Protein AF-A0A842LT88-F1 (afdb_monomer_lite)

pLDDT: mean 71.86, std 16.37, range [35.53, 93.88]

Foldseek 3Di:
DDPVVVVVVVVVVVVVVVVVLVVVVVVVVPDPPPPDPVVVVSVVVVVVVVVVVVVVVVVVVVVVVVVVVVVVVVVVVVVVCCQAVPLDWDFDADPVRFTPDIYVNVCVVVDVPCPPVDRDDDDPVPPDDPPPPDD

Structure (mmCIF, N/CA/C/O backbone):
data_AF-A0A842LT88-F1
#
_entry.id   AF-A0A842LT88-F1
#
loop_
_atom_site.group_PDB
_atom_site.id
_atom_site.type_symbol
_atom_site.label_atom_id
_atom_site.label_alt_id
_atom_site.label_comp_id
_atom_site.label_asym_id
_atom_site.label_entity_id
_atom_site.label_seq_id
_atom_site.pdbx_PDB_ins_code
_atom_site.Cartn_x
_atom_site.Cartn_y
_atom_site.Cartn_z
_atom_site.occupancy
_atom_site.B_iso_or_equiv
_atom_site.auth_seq_id
_atom_site.auth_comp_id
_atom_site.auth_asym_id
_atom_site.auth_atom_id
_atom_site.pdbx_PDB_model_num
ATOM 1 N N . MET A 1 1 ? -2.263 -16.150 -0.024 1.00 52.16 1 MET A N 1
ATOM 2 C CA . MET A 1 1 ? -2.835 -15.785 1.288 1.00 52.16 1 MET A CA 1
ATOM 3 C C . MET A 1 1 ? -3.584 -14.494 1.029 1.00 52.16 1 MET A C 1
ATOM 5 O O . MET A 1 1 ? -2.931 -13.508 0.719 1.00 52.16 1 MET A O 1
ATOM 9 N N . ASP A 1 2 ? -4.912 -14.563 0.915 1.00 60.66 2 ASP A N 1
ATOM 10 C CA . ASP A 1 2 ? -5.717 -13.459 0.377 1.00 60.66 2 ASP A CA 1
ATOM 11 C C . ASP A 1 2 ? -5.792 -12.305 1.384 1.00 60.66 2 ASP A C 1
ATOM 13 O O . ASP A 1 2 ? -6.393 -12.486 2.449 1.00 60.66 2 ASP A O 1
ATOM 17 N N . PRO A 1 3 ? -5.233 -11.122 1.060 1.00 68.19 3 PRO A N 1
ATOM 18 C CA . PRO A 1 3 ? -5.198 -9.976 1.971 1.00 68.19 3 PRO A CA 1
ATOM 19 C C . PRO A 1 3 ? -6.593 -9.566 2.460 1.00 68.19 3 PRO A C 1
ATOM 21 O O . PRO A 1 3 ? -6.763 -9.119 3.593 1.00 68.19 3 PRO A O 1
ATOM 24 N N . GLU A 1 4 ? -7.607 -9.769 1.618 1.00 69.81 4 GLU A N 1
ATOM 25 C CA . GLU A 1 4 ? -9.004 -9.449 1.910 1.00 69.81 4 GLU A CA 1
ATOM 26 C C . GLU A 1 4 ? -9.627 -10.407 2.936 1.00 69.81 4 GLU A C 1
ATOM 28 O O . GLU A 1 4 ? -10.369 -9.975 3.820 1.00 69.81 4 GLU A O 1
ATOM 33 N N . ARG A 1 5 ? -9.284 -11.704 2.890 1.00 68.69 5 ARG A N 1
ATOM 34 C CA . ARG A 1 5 ? -9.777 -12.690 3.872 1.00 68.69 5 ARG A CA 1
ATOM 35 C C . ARG A 1 5 ? -9.155 -12.470 5.247 1.00 68.69 5 ARG A C 1
ATOM 37 O O . ARG A 1 5 ? -9.827 -12.689 6.257 1.00 68.69 5 ARG A O 1
ATOM 44 N N . ASP A 1 6 ? -7.904 -12.022 5.290 1.00 74.00 6 ASP A N 1
ATOM 45 C CA . ASP A 1 6 ? -7.214 -11.713 6.542 1.00 74.00 6 ASP A CA 1
ATOM 46 C C . ASP A 1 6 ? -7.756 -10.421 7.176 1.00 74.00 6 ASP A C 1
ATOM 48 O O . ASP A 1 6 ? -8.020 -10.396 8.380 1.00 74.00 6 ASP A O 1
ATOM 52 N N . ALA A 1 7 ? -8.050 -9.392 6.373 1.00 72.62 7 ALA A N 1
ATOM 53 C CA . ALA A 1 7 ? -8.717 -8.177 6.848 1.00 72.62 7 ALA A CA 1
ATOM 54 C C . ALA A 1 7 ? -10.123 -8.462 7.412 1.00 72.62 7 ALA A C 1
ATOM 56 O O . ALA A 1 7 ? -10.470 -7.976 8.492 1.00 72.62 7 ALA A O 1
ATOM 57 N N . LEU A 1 8 ? -10.911 -9.307 6.733 1.00 73.06 8 LEU A N 1
ATOM 58 C CA . LEU A 1 8 ? -12.257 -9.684 7.174 1.00 73.06 8 LEU A CA 1
ATOM 59 C C . LEU A 1 8 ? -12.240 -10.447 8.507 1.00 73.06 8 LEU A C 1
ATOM 61 O O . LEU A 1 8 ? -13.076 -10.200 9.373 1.00 73.06 8 LEU A O 1
ATOM 65 N N . ARG A 1 9 ? -11.270 -11.352 8.702 1.00 70.31 9 ARG A N 1
ATOM 66 C CA . ARG A 1 9 ? -11.097 -12.083 9.969 1.00 70.31 9 ARG A CA 1
ATOM 67 C C . ARG A 1 9 ? -10.790 -11.145 11.128 1.00 70.31 9 ARG A C 1
ATOM 69 O O . ARG A 1 9 ? -11.386 -11.284 12.192 1.00 70.31 9 ARG A O 1
ATOM 76 N N . ILE A 1 10 ? -9.896 -10.181 10.919 1.00 77.75 10 ILE A N 1
ATOM 77 C CA . ILE A 1 10 ? -9.538 -9.188 11.940 1.00 77.75 10 ILE A CA 1
ATOM 78 C C . ILE A 1 10 ? -10.754 -8.319 12.293 1.00 77.75 10 ILE A C 1
ATOM 80 O O . ILE A 1 10 ? -11.034 -8.114 13.474 1.00 77.75 10 ILE A O 1
ATOM 84 N N . ALA A 1 11 ? -11.522 -7.874 11.292 1.00 76.62 11 ALA A N 1
ATOM 85 C CA . ALA A 1 11 ? -12.754 -7.114 11.508 1.00 76.62 11 ALA A CA 1
ATOM 86 C C . ALA A 1 11 ? -13.818 -7.921 12.276 1.00 76.62 11 ALA A C 1
ATOM 88 O O . ALA A 1 11 ? -14.463 -7.390 13.179 1.00 76.62 11 ALA A O 1
ATOM 89 N N . LEU A 1 12 ? -13.963 -9.217 11.974 1.00 73.75 12 LEU A N 1
ATOM 90 C CA . LEU A 1 12 ? -14.864 -10.129 12.686 1.00 73.75 12 LEU A CA 1
ATOM 91 C C . LEU A 1 12 ? -14.479 -10.291 14.158 1.00 73.75 12 LEU A C 1
ATOM 93 O O . LEU A 1 12 ? -15.349 -10.202 15.022 1.00 73.75 12 LEU A O 1
ATOM 97 N N . TYR A 1 13 ? -13.189 -10.478 14.457 1.00 80.31 13 TYR A N 1
ATOM 98 C CA . TYR A 1 13 ? -12.712 -10.542 15.840 1.00 80.31 13 TYR A CA 1
ATOM 99 C C . TYR A 1 13 ? -12.960 -9.231 16.589 1.00 80.31 13 TYR A C 1
ATOM 101 O O . TYR A 1 13 ? -13.410 -9.259 17.734 1.00 80.31 13 TYR A O 1
ATOM 109 N N . TYR A 1 14 ? -12.738 -8.090 15.932 1.00 75.62 14 TYR A N 1
ATOM 110 C CA . TYR A 1 14 ? -13.031 -6.777 16.499 1.00 75.62 14 TYR A CA 1
ATOM 111 C C . TYR A 1 14 ? -14.526 -6.596 16.799 1.00 75.62 14 TYR A C 1
ATOM 113 O O . TYR A 1 14 ? -14.878 -6.139 17.886 1.00 75.62 14 TYR A O 1
ATOM 121 N N . ALA A 1 15 ? -15.411 -6.997 15.883 1.00 73.25 15 ALA A N 1
ATOM 122 C CA . ALA A 1 15 ? -16.857 -6.902 16.069 1.00 73.25 15 ALA A CA 1
ATOM 123 C C . ALA A 1 15 ? -17.349 -7.791 17.222 1.00 73.25 15 ALA A C 1
ATOM 125 O O . ALA A 1 15 ? -18.074 -7.318 18.095 1.00 73.25 15 ALA A O 1
ATOM 126 N N . LEU A 1 16 ? -16.902 -9.051 17.279 1.00 78.12 16 LEU A N 1
ATOM 127 C CA . LEU A 1 16 ? -17.248 -9.987 18.356 1.00 78.12 16 LEU A CA 1
ATOM 128 C C . LEU A 1 16 ? -16.789 -9.475 19.723 1.00 78.12 16 LEU A C 1
ATOM 130 O O . LEU A 1 16 ? -17.563 -9.467 20.678 1.00 78.12 16 LEU A O 1
ATOM 134 N N . PHE A 1 17 ? -15.547 -8.996 19.801 1.00 77.50 17 PHE A N 1
ATOM 135 C CA . PHE A 1 17 ? -15.001 -8.428 21.026 1.00 77.50 17 PHE A CA 1
ATOM 136 C C . PHE A 1 17 ? -15.749 -7.156 21.443 1.00 77.50 17 PHE A C 1
ATOM 138 O O . PHE A 1 17 ? -16.052 -6.983 22.620 1.00 77.50 17 PHE A O 1
ATOM 145 N N . SER A 1 18 ? -16.125 -6.306 20.483 1.00 69.94 18 SER A N 1
ATOM 146 C CA . SER A 1 18 ? -16.895 -5.083 20.742 1.00 69.94 18 SER A CA 1
ATOM 147 C C . SER A 1 18 ? -18.309 -5.383 21.249 1.00 69.94 18 SER A C 1
ATOM 149 O O . SER A 1 18 ? -18.781 -4.717 22.164 1.00 69.94 18 SER A O 1
ATOM 151 N N . ILE A 1 19 ? -18.975 -6.415 20.721 1.00 72.75 19 ILE A N 1
ATOM 152 C CA . ILE A 1 19 ? -20.300 -6.853 21.191 1.00 72.75 19 ILE A CA 1
ATOM 153 C C 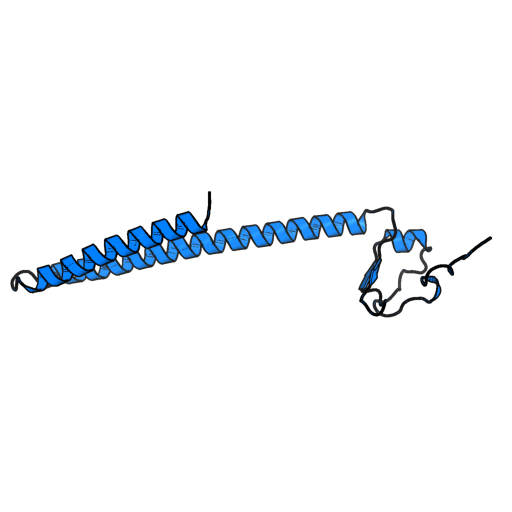. ILE A 1 19 ? -20.214 -7.384 22.627 1.00 72.75 19 ILE A C 1
ATOM 155 O O . ILE A 1 19 ? -21.006 -6.991 23.481 1.00 72.75 19 ILE A O 1
ATOM 159 N N . ILE A 1 20 ? -19.216 -8.225 22.915 1.00 73.25 20 ILE A N 1
ATOM 160 C CA . ILE A 1 20 ? -18.957 -8.747 24.268 1.00 73.25 20 ILE A CA 1
ATOM 161 C C . ILE A 1 20 ? -18.648 -7.600 25.247 1.00 73.25 20 ILE A C 1
ATOM 163 O O . ILE A 1 20 ? -19.083 -7.622 26.403 1.00 73.25 20 ILE A O 1
ATOM 167 N N . TRP A 1 21 ? -17.938 -6.576 24.772 1.00 74.31 21 TRP A N 1
ATOM 168 C CA . TRP A 1 21 ? -17.577 -5.382 25.530 1.00 74.31 21 TRP A CA 1
ATOM 169 C C . TRP A 1 21 ? -18.779 -4.487 25.860 1.00 74.31 21 TRP A C 1
ATOM 171 O O . TRP A 1 21 ? -18.928 -4.065 27.007 1.00 74.31 21 TRP A O 1
ATOM 181 N N . ILE A 1 22 ? -19.656 -4.236 24.883 1.00 71.88 22 ILE A N 1
ATOM 182 C CA . ILE A 1 22 ? -20.884 -3.446 25.056 1.00 71.88 22 ILE A CA 1
ATOM 183 C C . ILE A 1 22 ? -21.823 -4.138 26.052 1.00 71.88 22 ILE A C 1
ATOM 185 O O . ILE A 1 22 ? -22.242 -3.517 27.026 1.00 71.88 22 ILE A O 1
ATOM 189 N N . LEU A 1 23 ? -22.058 -5.445 25.893 1.00 65.56 23 LEU A N 1
ATOM 190 C CA . LEU A 1 23 ? -22.908 -6.219 26.807 1.00 65.56 23 LEU A CA 1
ATOM 191 C C . LEU A 1 23 ? -22.355 -6.244 28.243 1.00 65.56 23 LEU A C 1
ATOM 193 O O . LEU A 1 23 ? -23.107 -6.134 29.211 1.00 65.56 23 LEU A O 1
ATOM 197 N N . SER A 1 24 ? -21.028 -6.327 28.398 1.00 63.25 24 SER A N 1
ATOM 198 C CA . SER A 1 24 ? -20.377 -6.225 29.714 1.00 63.25 24 SER A CA 1
ATOM 199 C C . SER A 1 24 ? -20.434 -4.814 30.317 1.00 63.25 24 SER A C 1
ATOM 201 O O . SER A 1 24 ? -20.269 -4.654 31.530 1.00 63.25 24 SER A O 1
ATOM 203 N N . SER A 1 25 ? -20.631 -3.772 29.501 1.00 64.69 25 SER A N 1
ATOM 204 C CA . SER A 1 25 ? -20.789 -2.394 29.974 1.00 64.69 25 SER A CA 1
ATOM 205 C C . SER A 1 25 ? -22.139 -2.203 30.656 1.00 64.69 25 SER A C 1
ATOM 207 O O . SER A 1 25 ? -22.178 -1.726 31.792 1.00 64.69 25 SER A O 1
ATOM 209 N N . ASP A 1 26 ? -23.210 -2.662 30.010 1.00 63.34 26 ASP A N 1
ATOM 210 C CA . ASP A 1 26 ? -24.582 -2.520 30.507 1.00 63.34 26 ASP A CA 1
ATOM 211 C C . ASP A 1 26 ? -24.805 -3.297 31.812 1.00 63.34 26 ASP A C 1
ATOM 213 O O . ASP A 1 26 ? -25.464 -2.810 32.731 1.00 63.34 26 ASP A O 1
ATOM 217 N N . TYR A 1 27 ? -24.167 -4.465 31.955 1.00 63.88 27 TYR A N 1
ATOM 218 C CA . TYR A 1 27 ? -24.243 -5.280 33.172 1.00 63.88 27 TYR A CA 1
ATOM 219 C C . TYR A 1 27 ? -23.661 -4.581 34.415 1.00 63.88 27 TYR A C 1
ATOM 221 O O . TYR A 1 27 ? -24.104 -4.822 35.538 1.00 63.88 27 TYR A O 1
ATOM 229 N N . LEU A 1 28 ? -22.682 -3.685 34.239 1.00 59.56 28 LEU A N 1
ATOM 230 C CA . LEU A 1 28 ? -21.995 -3.033 35.359 1.00 59.56 28 LEU A CA 1
ATOM 231 C C . LEU A 1 28 ? -22.771 -1.839 35.946 1.00 59.56 28 LEU A C 1
ATOM 233 O O . LEU A 1 28 ? -22.493 -1.433 37.072 1.00 59.56 28 LEU A O 1
ATOM 237 N N . ILE A 1 29 ? -23.742 -1.290 35.209 1.00 58.47 29 ILE A N 1
ATOM 238 C CA . ILE A 1 29 ? -24.565 -0.141 35.632 1.00 58.47 29 ILE A CA 1
ATOM 239 C C . ILE A 1 29 ? -25.470 -0.508 36.826 1.00 58.47 29 ILE A C 1
ATOM 241 O O . ILE A 1 29 ? -25.876 0.361 37.593 1.00 58.47 29 ILE A O 1
ATOM 245 N N . PHE A 1 30 ? -25.723 -1.800 37.052 1.00 58.88 30 PHE A N 1
ATOM 246 C CA . PHE A 1 30 ? -26.610 -2.294 38.107 1.00 58.88 30 PHE A CA 1
ATOM 247 C C . PHE A 1 30 ? -25.980 -2.403 39.516 1.00 58.88 30 PHE A C 1
ATOM 249 O O . PHE A 1 30 ? -26.685 -2.767 40.455 1.00 58.88 30 PHE A O 1
ATOM 256 N N . GLN A 1 31 ? -24.692 -2.080 39.714 1.00 57.50 31 GLN A N 1
ATOM 257 C CA . GLN A 1 31 ? -24.006 -2.169 41.022 1.00 57.50 31 GLN A CA 1
ATOM 258 C C . GLN A 1 31 ? -23.407 -0.802 41.449 1.00 57.50 31 GLN A C 1
ATOM 260 O O . GLN A 1 31 ? -22.336 -0.428 40.966 1.00 57.50 31 GLN A O 1
ATOM 265 N N . PRO A 1 32 ? -24.048 -0.049 42.373 1.00 59.25 32 PRO A N 1
ATOM 266 C CA . PRO A 1 32 ? -23.671 1.333 42.722 1.00 59.25 32 PRO A CA 1
ATOM 267 C C . PRO A 1 32 ? -22.316 1.513 43.432 1.00 59.25 32 PRO A C 1
ATOM 269 O O . PRO A 1 32 ? -21.792 2.622 43.497 1.00 59.25 32 PRO A O 1
ATOM 272 N N . SER A 1 33 ? -21.738 0.450 43.995 1.00 61.28 33 SER A N 1
ATOM 273 C CA . SER A 1 33 ? -20.703 0.572 45.035 1.00 61.28 33 SER A CA 1
ATOM 274 C C . SER A 1 33 ? -19.253 0.607 44.521 1.00 61.28 33 SER A C 1
ATOM 276 O O . SER A 1 33 ? -18.347 0.865 45.306 1.00 61.28 33 SER A O 1
ATOM 278 N N . PHE A 1 34 ? -19.003 0.341 43.230 1.00 58.78 34 PHE A N 1
ATOM 279 C CA . PHE A 1 34 ? -17.649 0.076 42.688 1.00 58.78 34 PHE A CA 1
ATOM 280 C C . PHE A 1 34 ? -17.240 0.957 41.479 1.00 58.78 34 PHE A C 1
ATOM 282 O O . PHE A 1 34 ? -16.319 0.627 40.730 1.00 58.78 34 PHE A O 1
ATOM 289 N N . ILE A 1 35 ? -17.919 2.090 41.264 1.00 56.44 35 ILE A N 1
ATOM 290 C CA . ILE A 1 35 ? -18.038 2.742 39.943 1.00 56.44 35 ILE A CA 1
ATOM 291 C C . ILE A 1 35 ? -16.793 3.529 39.464 1.00 56.44 35 ILE A C 1
ATOM 293 O O . ILE A 1 35 ? -16.561 3.613 38.258 1.00 56.44 35 ILE A O 1
ATOM 297 N N . ALA A 1 36 ? -15.941 4.073 40.341 1.00 57.56 36 ALA A N 1
ATOM 298 C CA . ALA A 1 36 ? -14.904 5.021 39.894 1.00 57.56 36 ALA A CA 1
ATOM 299 C C . ALA A 1 36 ? -13.667 4.368 39.233 1.00 57.56 36 ALA A C 1
ATOM 301 O O . ALA A 1 36 ? -13.212 4.821 38.184 1.00 57.56 36 ALA A O 1
ATOM 302 N N . GLY A 1 37 ? -13.122 3.290 39.810 1.00 56.66 37 GLY A N 1
ATOM 303 C CA . GLY A 1 37 ? -1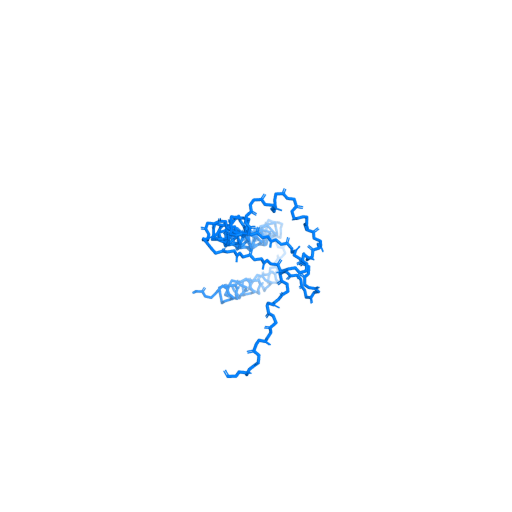1.876 2.675 39.321 1.00 56.66 37 GLY A CA 1
ATOM 304 C C . GLY A 1 37 ? -12.050 1.821 38.061 1.00 56.66 37 GLY A C 1
ATOM 305 O O . GLY A 1 37 ? -11.171 1.778 37.200 1.00 56.66 37 GLY A O 1
ATOM 306 N N . ILE A 1 38 ? -13.208 1.173 37.914 1.00 61.28 38 ILE A N 1
ATOM 307 C CA . ILE A 1 38 ? -13.473 0.251 36.801 1.00 61.28 38 ILE A CA 1
ATOM 308 C C . ILE A 1 38 ? -13.753 1.010 35.489 1.00 61.28 38 ILE A C 1
ATOM 310 O O . ILE A 1 38 ? -13.458 0.501 34.409 1.00 61.28 38 ILE A O 1
ATOM 314 N N . SER A 1 39 ? -14.257 2.247 35.552 1.00 59.00 39 SER A N 1
ATOM 315 C CA . SER A 1 39 ? -14.626 3.030 34.360 1.00 59.00 39 SER A CA 1
ATOM 316 C C . SER A 1 39 ? -13.412 3.549 33.562 1.00 59.00 39 SER A C 1
ATOM 318 O O . SER A 1 39 ? -13.419 3.543 32.331 1.00 59.00 39 SER A O 1
ATOM 320 N N . ILE A 1 40 ? -12.314 3.911 34.239 1.00 62.28 40 ILE A N 1
ATOM 321 C CA . ILE A 1 40 ? -11.074 4.392 33.591 1.00 62.28 40 ILE A CA 1
ATOM 322 C C . ILE A 1 40 ? -10.335 3.249 32.883 1.00 62.28 40 ILE A C 1
ATOM 324 O O . ILE A 1 40 ? -9.869 3.409 31.754 1.00 62.28 40 ILE A O 1
ATOM 328 N N . ILE A 1 41 ? -10.268 2.074 33.519 1.00 68.25 41 ILE A N 1
ATOM 329 C CA . ILE A 1 41 ? -9.673 0.869 32.921 1.00 68.25 41 ILE A CA 1
ATOM 330 C C . ILE A 1 41 ? -10.431 0.494 31.642 1.00 68.25 41 ILE A C 1
ATOM 332 O O . ILE A 1 41 ? -9.814 0.130 30.642 1.00 68.25 41 ILE A O 1
ATOM 336 N N . LYS A 1 42 ? -11.759 0.665 31.646 1.00 63.94 42 LYS A N 1
ATOM 337 C CA . LYS A 1 42 ? -12.612 0.428 30.481 1.00 63.94 42 LYS A CA 1
ATOM 338 C C . LYS A 1 42 ? -12.319 1.386 29.318 1.00 63.94 42 LYS A C 1
ATOM 340 O O . LYS A 1 42 ? -12.110 0.925 28.197 1.00 63.94 42 LYS A O 1
ATOM 345 N N . GLY A 1 43 ? -12.235 2.694 29.564 1.00 66.31 43 GLY A N 1
ATOM 346 C CA . GLY A 1 43 ? -11.923 3.674 28.512 1.00 66.31 43 GLY A CA 1
ATOM 347 C C . GLY A 1 43 ? -10.547 3.455 27.871 1.00 66.31 43 GLY A C 1
ATOM 348 O O . GLY A 1 43 ? -10.413 3.464 26.647 1.00 66.31 43 GLY A O 1
ATOM 349 N N . SER A 1 44 ? -9.534 3.167 28.690 1.00 73.06 44 SER A N 1
ATOM 350 C CA . SER A 1 44 ? -8.170 2.908 28.215 1.00 73.06 44 SER A CA 1
ATOM 351 C C . SER A 1 44 ? -8.073 1.643 27.362 1.00 73.06 44 SER A C 1
ATOM 353 O O . SER A 1 44 ? -7.329 1.620 26.385 1.00 73.06 44 SER A O 1
ATOM 355 N N . LEU A 1 45 ? -8.852 0.603 27.679 1.00 71.44 45 LEU A N 1
ATOM 356 C CA . LEU A 1 45 ? -8.852 -0.647 26.916 1.00 71.44 45 LEU A CA 1
ATOM 357 C C . LEU A 1 45 ? -9.433 -0.451 25.509 1.00 71.44 45 LEU A C 1
ATOM 359 O O . LEU A 1 45 ? -8.880 -0.981 24.547 1.00 71.44 45 LEU A O 1
ATOM 363 N N . PHE A 1 46 ? -10.468 0.386 25.368 1.00 73.94 46 PHE A N 1
ATOM 364 C CA . PHE A 1 46 ? -10.987 0.793 24.060 1.00 73.94 46 PHE A CA 1
ATOM 365 C C . PHE A 1 46 ? -9.937 1.564 23.254 1.00 73.94 46 PHE A C 1
ATOM 367 O O . PHE A 1 46 ? -9.676 1.203 22.112 1.00 73.94 46 PHE A O 1
ATOM 374 N N . ILE A 1 47 ? -9.281 2.562 23.860 1.00 81.94 47 ILE A N 1
ATOM 375 C CA . ILE A 1 47 ? -8.257 3.375 23.184 1.00 81.94 47 ILE A CA 1
ATOM 376 C C . ILE A 1 47 ? -7.068 2.515 22.743 1.00 81.94 47 ILE A C 1
ATOM 378 O O . ILE A 1 47 ? -6.574 2.679 21.627 1.00 81.94 47 ILE A O 1
ATOM 382 N N . ILE A 1 48 ? -6.613 1.580 23.582 1.00 82.69 48 ILE A N 1
ATOM 383 C CA . ILE A 1 48 ? -5.535 0.642 23.240 1.00 82.69 48 ILE A CA 1
ATOM 384 C C . ILE A 1 48 ? -5.963 -0.243 22.070 1.00 82.69 48 ILE A C 1
ATOM 386 O O . ILE A 1 48 ? -5.198 -0.409 21.121 1.00 82.69 48 ILE A O 1
ATOM 390 N N . LEU A 1 49 ? -7.190 -0.766 22.097 1.00 78.44 49 LEU A N 1
ATOM 391 C CA . LEU A 1 49 ? -7.706 -1.629 21.041 1.00 78.44 49 LEU A CA 1
ATOM 392 C C . LEU A 1 49 ? -7.853 -0.877 19.712 1.00 78.44 49 LEU A C 1
ATOM 394 O O . LEU A 1 49 ? -7.395 -1.367 18.679 1.00 78.44 49 LEU A O 1
ATOM 398 N N . THR A 1 50 ? -8.435 0.327 19.728 1.00 81.06 50 THR A N 1
ATOM 399 C CA . THR A 1 50 ? -8.565 1.165 18.528 1.00 81.06 50 THR A CA 1
ATOM 400 C C . THR A 1 50 ? -7.203 1.598 18.005 1.00 81.06 50 THR A C 1
ATOM 402 O O . THR A 1 50 ? -6.988 1.586 16.797 1.00 81.06 50 THR A O 1
ATOM 405 N N . SER A 1 51 ? -6.259 1.921 18.894 1.00 82.25 51 SER A N 1
ATOM 406 C CA . SER A 1 51 ? -4.893 2.289 18.505 1.00 82.25 51 SER A CA 1
ATOM 407 C C . SER A 1 51 ? -4.150 1.108 17.884 1.00 82.25 51 SER A C 1
ATOM 409 O O . SER A 1 51 ? -3.471 1.280 16.875 1.00 82.25 51 SER A O 1
ATOM 411 N N . LEU A 1 52 ? -4.311 -0.102 18.429 1.00 84.88 52 LEU A N 1
ATOM 412 C CA . LEU A 1 52 ? -3.699 -1.318 17.894 1.00 84.88 52 LEU A CA 1
ATOM 413 C C . LEU A 1 52 ? -4.277 -1.690 16.523 1.00 84.88 52 LEU A C 1
ATOM 415 O O . LEU A 1 52 ? -3.525 -2.053 15.615 1.00 84.88 52 LEU A O 1
ATOM 419 N N . LEU A 1 53 ? -5.598 -1.576 16.359 1.00 82.62 53 LEU A N 1
ATOM 420 C CA . LEU A 1 53 ? -6.274 -1.804 15.083 1.00 82.62 53 LEU A CA 1
ATOM 421 C C . LEU A 1 53 ? -5.798 -0.794 14.032 1.00 82.62 53 LEU A C 1
ATOM 423 O O . LEU A 1 53 ? -5.371 -1.193 12.948 1.00 82.62 53 LEU A O 1
ATOM 427 N N . LEU A 1 54 ? -5.805 0.498 14.374 1.00 82.25 54 LEU A N 1
ATOM 428 C CA . LEU A 1 54 ? -5.361 1.569 13.484 1.00 82.25 54 LEU A CA 1
ATOM 429 C C . LEU A 1 54 ? -3.888 1.398 13.097 1.00 82.25 54 LEU A C 1
ATOM 431 O O . LEU A 1 54 ? -3.552 1.484 11.919 1.00 82.25 54 LEU A O 1
ATOM 435 N N . TYR A 1 55 ? -3.019 1.092 14.064 1.00 88.44 55 TYR A N 1
ATOM 436 C CA . TYR A 1 55 ? -1.607 0.809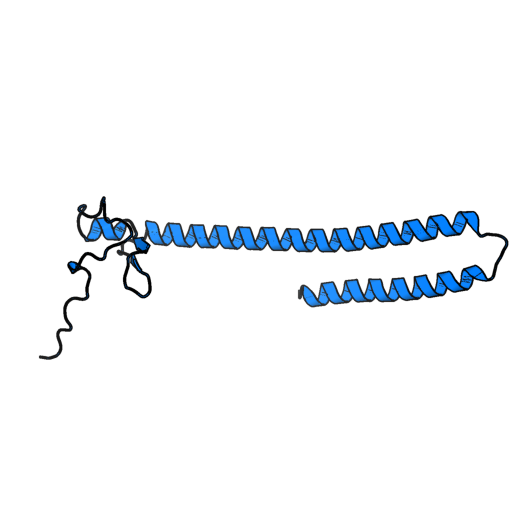 13.815 1.00 88.44 55 TYR A CA 1
ATOM 437 C C . TYR A 1 55 ? -1.427 -0.387 12.876 1.00 88.44 55 TYR A C 1
ATOM 439 O O . TYR A 1 55 ? -0.627 -0.324 11.942 1.00 88.44 55 TYR A O 1
ATOM 447 N N . SER A 1 56 ? -2.193 -1.461 13.081 1.00 85.81 56 SER A N 1
ATOM 448 C CA . SER A 1 56 ? -2.128 -2.657 12.236 1.00 85.81 56 SER A CA 1
ATOM 449 C C . SER A 1 56 ? -2.538 -2.349 10.796 1.00 85.81 56 SER A C 1
ATOM 451 O O . SER A 1 56 ? -1.829 -2.733 9.865 1.00 85.81 56 SER A O 1
ATOM 453 N N . ILE A 1 57 ? -3.629 -1.598 10.605 1.00 87.50 57 ILE A N 1
ATOM 454 C CA . ILE A 1 57 ? -4.093 -1.157 9.281 1.00 87.50 57 ILE A CA 1
ATOM 455 C C . ILE A 1 57 ? -3.050 -0.253 8.620 1.00 87.50 57 ILE A C 1
ATOM 457 O O . ILE A 1 57 ? -2.674 -0.484 7.471 1.00 87.50 57 ILE A O 1
ATOM 461 N N . LEU A 1 58 ? -2.532 0.738 9.350 1.00 89.75 58 LEU A N 1
ATOM 462 C CA . LEU A 1 58 ? -1.529 1.667 8.835 1.00 89.75 58 LEU A CA 1
ATOM 463 C C . LEU A 1 58 ? -0.256 0.930 8.404 1.00 89.75 58 LEU A C 1
ATOM 465 O O . LEU A 1 58 ? 0.282 1.187 7.329 1.00 89.75 58 LEU A O 1
ATOM 469 N N . ARG A 1 59 ? 0.199 -0.041 9.201 1.00 90.12 59 ARG A N 1
ATOM 470 C CA . ARG A 1 59 ? 1.372 -0.862 8.885 1.00 90.12 59 ARG A CA 1
ATOM 471 C C . ARG A 1 59 ? 1.166 -1.700 7.621 1.00 90.12 59 ARG A C 1
ATOM 473 O O . ARG A 1 59 ? 2.088 -1.810 6.815 1.00 90.12 59 ARG A O 1
ATOM 480 N N . LEU A 1 60 ? -0.022 -2.283 7.440 1.00 88.56 60 LEU A N 1
ATOM 481 C CA . LEU A 1 60 ? -0.368 -3.046 6.234 1.00 88.56 60 LEU A CA 1
ATOM 482 C C . LEU A 1 60 ? -0.427 -2.144 4.994 1.00 88.56 60 LEU A C 1
ATOM 484 O O . LEU A 1 60 ? 0.126 -2.497 3.952 1.00 88.56 60 LEU A O 1
ATOM 488 N N . TYR A 1 61 ? -1.026 -0.960 5.123 1.00 88.75 61 TYR A N 1
ATOM 489 C CA . TYR A 1 61 ? -1.116 0.018 4.042 1.00 88.75 61 TYR A CA 1
ATOM 490 C C . TYR A 1 61 ? 0.265 0.519 3.596 1.00 88.75 61 TYR A C 1
ATOM 492 O O . TYR A 1 61 ? 0.588 0.481 2.408 1.00 88.75 61 TYR A O 1
ATOM 500 N N . LEU A 1 62 ? 1.119 0.913 4.548 1.00 89.44 62 LEU A N 1
ATOM 501 C CA . LEU A 1 62 ? 2.473 1.399 4.261 1.00 89.44 62 LEU A CA 1
ATOM 502 C C . LEU A 1 62 ? 3.340 0.333 3.582 1.00 89.44 62 LEU A C 1
ATOM 504 O O . LEU A 1 62 ? 4.105 0.645 2.668 1.00 89.44 62 LEU A O 1
ATOM 508 N N . LYS A 1 63 ? 3.195 -0.935 3.984 1.00 92.00 63 LYS A N 1
ATOM 509 C CA . LYS A 1 63 ? 3.902 -2.044 3.337 1.00 92.00 63 LYS A CA 1
ATOM 510 C C . LYS A 1 63 ? 3.491 -2.188 1.868 1.00 92.00 63 LYS A C 1
ATOM 512 O O . LYS A 1 63 ? 4.360 -2.269 1.003 1.00 92.00 63 LYS A O 1
ATOM 517 N N . SER A 1 64 ? 2.187 -2.159 1.587 1.00 90.00 64 SER A N 1
ATOM 518 C CA . SER A 1 64 ? 1.669 -2.245 0.216 1.00 90.00 64 SER A CA 1
ATOM 519 C C . SER A 1 64 ? 2.165 -1.094 -0.665 1.00 90.00 64 SER A C 1
ATOM 521 O O . SER A 1 64 ? 2.526 -1.311 -1.822 1.00 90.00 64 SER A O 1
ATOM 523 N N . LEU A 1 65 ? 2.238 0.124 -0.115 1.00 89.88 65 LEU A N 1
ATOM 524 C CA . LEU A 1 65 ? 2.730 1.292 -0.844 1.00 89.88 65 LEU A CA 1
ATOM 525 C C . LEU A 1 65 ? 4.201 1.131 -1.258 1.00 89.88 65 LEU A C 1
ATOM 527 O O . LEU A 1 65 ? 4.539 1.327 -2.424 1.00 89.88 65 LEU A O 1
ATOM 531 N N . SER A 1 66 ? 5.058 0.699 -0.329 1.00 92.88 66 SER A N 1
ATOM 532 C CA . SER A 1 66 ? 6.484 0.479 -0.602 1.00 92.88 66 SER A CA 1
ATOM 533 C C . SER A 1 66 ? 6.719 -0.599 -1.669 1.00 92.88 66 SER A C 1
ATOM 535 O O . SER A 1 66 ? 7.571 -0.439 -2.546 1.00 92.88 66 SER A O 1
ATOM 537 N N . GLU A 1 67 ? 5.936 -1.681 -1.638 1.00 92.19 67 GLU A N 1
ATOM 538 C CA . GLU A 1 67 ? 6.007 -2.752 -2.638 1.00 92.19 67 GLU A CA 1
ATOM 539 C C . GLU A 1 67 ? 5.585 -2.262 -4.032 1.00 92.19 67 GLU A C 1
ATOM 541 O O . GLU A 1 67 ? 6.282 -2.545 -5.012 1.00 92.19 67 GLU A O 1
ATOM 546 N N . LYS A 1 68 ? 4.508 -1.467 -4.128 1.00 90.06 68 LYS A N 1
ATOM 547 C CA . LYS A 1 68 ? 4.059 -0.861 -5.394 1.00 90.06 68 LYS A CA 1
ATOM 548 C C . LYS A 1 68 ? 5.105 0.080 -5.976 1.00 90.06 68 LYS A C 1
ATOM 550 O O . LYS A 1 68 ? 5.451 -0.054 -7.147 1.00 90.06 68 LYS A O 1
ATOM 555 N N . GLU A 1 69 ? 5.655 0.982 -5.166 1.00 93.88 69 GLU A N 1
ATOM 556 C CA . GLU A 1 69 ? 6.719 1.878 -5.624 1.00 93.88 69 GLU A CA 1
ATOM 557 C C . GLU A 1 69 ? 7.956 1.112 -6.094 1.00 93.88 69 GLU A C 1
ATOM 559 O O . GLU A 1 69 ? 8.557 1.456 -7.109 1.00 93.88 69 GLU A O 1
ATOM 564 N N . ARG A 1 70 ? 8.358 0.062 -5.367 1.00 93.50 70 ARG A N 1
ATOM 565 C CA . ARG A 1 70 ? 9.503 -0.762 -5.760 1.00 93.50 70 ARG A CA 1
ATOM 566 C C . ARG A 1 70 ? 9.243 -1.470 -7.088 1.00 93.50 70 ARG A C 1
ATOM 568 O O . ARG A 1 70 ? 10.135 -1.498 -7.930 1.00 93.50 70 ARG A O 1
ATOM 575 N N . SER A 1 71 ? 8.044 -2.014 -7.285 1.00 91.94 71 SER A N 1
ATOM 576 C CA . SER A 1 71 ? 7.659 -2.658 -8.544 1.00 91.94 71 SER A CA 1
ATOM 577 C C . SER A 1 71 ? 7.644 -1.670 -9.712 1.00 91.94 71 SER A C 1
ATOM 579 O O . SER A 1 71 ? 8.137 -2.002 -10.791 1.00 91.94 71 SER A O 1
ATOM 581 N N . LEU A 1 72 ? 7.134 -0.453 -9.493 1.00 92.44 72 LEU A N 1
ATOM 582 C CA . LEU A 1 72 ? 7.169 0.627 -10.482 1.00 92.44 72 LEU A CA 1
ATOM 583 C C . LEU A 1 72 ? 8.610 1.000 -10.833 1.00 92.44 72 LEU A C 1
ATOM 585 O O . LEU A 1 72 ? 8.974 0.918 -12.000 1.00 92.44 72 LEU A O 1
ATOM 589 N N . ARG A 1 73 ? 9.458 1.276 -9.833 1.00 93.38 73 ARG A N 1
ATOM 590 C CA . ARG A 1 73 ? 10.880 1.601 -10.044 1.00 93.38 73 ARG A CA 1
ATOM 591 C C . ARG A 1 73 ? 11.627 0.505 -10.803 1.00 93.38 73 ARG A C 1
ATOM 593 O O . ARG A 1 73 ? 12.409 0.802 -11.698 1.00 93.38 73 ARG A O 1
ATOM 600 N N . ILE A 1 74 ? 11.394 -0.768 -10.471 1.00 93.69 74 ILE A N 1
ATOM 601 C CA . ILE A 1 74 ? 12.019 -1.896 -11.181 1.00 93.69 74 ILE A CA 1
ATOM 602 C C . ILE A 1 74 ? 11.534 -1.963 -12.631 1.00 93.69 74 ILE A C 1
ATOM 604 O O . ILE A 1 74 ? 12.332 -2.237 -13.524 1.00 93.69 74 ILE A O 1
ATOM 608 N N . SER A 1 75 ? 10.243 -1.739 -12.871 1.00 93.81 75 SER A N 1
ATOM 609 C CA . SER A 1 75 ? 9.668 -1.785 -14.219 1.00 93.81 75 SER A CA 1
ATOM 610 C C . SER A 1 75 ? 10.163 -0.622 -15.075 1.00 93.81 75 SER A C 1
ATOM 612 O O . SER A 1 75 ? 10.556 -0.843 -16.214 1.00 93.81 75 SER A O 1
ATOM 614 N N . GLU A 1 76 ? 10.230 0.582 -14.508 1.00 93.06 76 GLU A N 1
ATOM 615 C CA . GLU A 1 76 ? 10.781 1.774 -15.154 1.00 93.06 76 GLU A CA 1
ATOM 616 C C . GLU A 1 76 ? 12.266 1.593 -15.479 1.00 93.06 76 GLU A C 1
ATOM 618 O O . GLU A 1 76 ? 12.679 1.832 -16.608 1.00 93.06 76 GLU A O 1
ATOM 623 N N . TYR A 1 77 ? 13.063 1.092 -14.528 1.00 93.62 77 TYR A N 1
ATOM 624 C CA . TYR A 1 77 ? 14.475 0.798 -14.768 1.00 93.62 77 TYR A CA 1
ATOM 625 C C . TYR A 1 77 ? 14.653 -0.223 -15.895 1.00 93.62 77 TYR A C 1
ATOM 627 O O . TYR A 1 77 ? 15.425 0.013 -16.816 1.00 93.62 77 TYR A O 1
ATOM 635 N N . LYS A 1 78 ? 13.904 -1.334 -15.868 1.00 91.06 78 LYS A N 1
ATOM 636 C CA . LYS A 1 78 ? 13.953 -2.348 -16.933 1.00 91.06 78 LYS A CA 1
ATOM 637 C C . LYS A 1 78 ? 13.546 -1.775 -18.285 1.00 91.06 78 LYS A C 1
ATOM 639 O O . LYS A 1 78 ? 14.231 -2.035 -19.267 1.00 91.06 78 LYS A O 1
ATOM 644 N N . PHE A 1 79 ? 12.455 -1.009 -18.332 1.00 90.25 79 PHE A N 1
ATOM 645 C CA . PHE A 1 79 ? 12.007 -0.338 -19.548 1.00 90.25 79 PHE A CA 1
ATOM 646 C C . PHE A 1 79 ? 13.102 0.582 -20.079 1.00 90.25 79 PHE A C 1
ATOM 648 O O . PHE A 1 79 ? 13.478 0.463 -21.238 1.00 90.25 79 PHE A O 1
ATOM 655 N N . ARG A 1 80 ? 13.675 1.431 -19.223 1.00 88.56 80 ARG A N 1
ATOM 656 C CA . ARG A 1 80 ? 14.699 2.396 -19.614 1.00 88.56 80 ARG A CA 1
ATOM 657 C C . ARG A 1 80 ? 16.000 1.733 -20.052 1.00 88.56 80 ARG A C 1
ATOM 659 O O . ARG A 1 80 ? 16.571 2.161 -21.047 1.00 88.56 80 ARG A O 1
ATOM 666 N N . SER A 1 81 ? 16.449 0.681 -19.368 1.00 90.25 81 SER A N 1
ATOM 667 C CA . SER A 1 81 ? 17.611 -0.109 -19.790 1.00 90.25 81 SER A CA 1
ATOM 668 C C . SER A 1 81 ? 17.378 -0.752 -21.151 1.00 90.25 81 SER A C 1
ATOM 67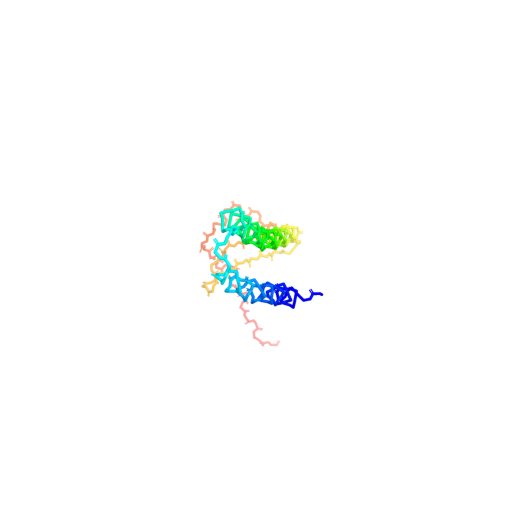0 O O . SER A 1 81 ? 18.195 -0.573 -22.045 1.00 90.25 81 SER A O 1
ATOM 672 N N . LEU A 1 82 ? 16.242 -1.431 -21.347 1.00 88.31 82 LEU A N 1
ATOM 673 C CA . LEU A 1 82 ? 15.910 -2.028 -22.642 1.00 88.31 82 LEU A CA 1
ATOM 674 C C . LEU A 1 82 ? 15.831 -0.961 -23.732 1.00 88.31 82 LEU A C 1
ATOM 676 O O . LEU A 1 82 ? 16.475 -1.106 -24.763 1.00 88.31 82 LEU A O 1
ATOM 680 N N . PHE A 1 83 ? 15.095 0.122 -23.487 1.00 86.38 83 PHE A N 1
ATOM 681 C CA . PHE A 1 83 ? 14.942 1.228 -24.423 1.00 86.38 83 PHE A CA 1
ATOM 682 C C . PHE A 1 83 ? 16.306 1.776 -24.852 1.00 86.38 83 PHE A C 1
ATOM 684 O O . PHE A 1 83 ? 16.570 1.847 -26.047 1.00 86.38 83 PHE A O 1
ATOM 691 N N . MET A 1 84 ? 17.203 2.064 -23.903 1.00 84.81 84 MET A N 1
ATOM 692 C CA . MET A 1 84 ? 18.526 2.639 -24.173 1.00 84.81 84 MET A CA 1
ATOM 693 C C . MET A 1 84 ? 19.520 1.670 -24.833 1.00 84.81 84 MET A C 1
ATOM 695 O O . MET A 1 84 ? 20.329 2.097 -25.662 1.00 84.81 84 MET A O 1
ATOM 699 N N . GLU A 1 85 ? 19.495 0.390 -24.455 1.00 86.81 85 GLU A N 1
ATOM 700 C CA . GLU A 1 85 ? 20.489 -0.610 -24.873 1.00 86.81 85 GLU A CA 1
ATOM 701 C C . GLU A 1 85 ? 20.085 -1.396 -26.126 1.00 86.81 85 GLU A C 1
ATOM 703 O O . GLU A 1 85 ? 20.949 -1.981 -26.781 1.00 86.81 85 GLU A O 1
ATOM 708 N N . LEU A 1 86 ? 18.796 -1.413 -26.487 1.00 84.12 86 LEU A N 1
ATOM 709 C CA . LEU A 1 86 ? 18.315 -2.093 -27.688 1.00 84.12 86 LEU A CA 1
ATOM 710 C C . LEU A 1 86 ? 19.068 -1.580 -28.929 1.00 84.12 86 LEU A C 1
ATOM 712 O O . LEU A 1 86 ? 19.077 -0.376 -29.180 1.00 84.12 86 LEU A O 1
ATOM 716 N N . PRO A 1 87 ? 19.654 -2.466 -29.758 1.00 80.06 87 PRO A N 1
ATOM 717 C CA . PRO A 1 87 ? 20.353 -2.076 -30.985 1.00 80.06 87 PRO A CA 1
ATOM 718 C C . PRO A 1 87 ? 19.397 -1.730 -32.142 1.00 80.06 87 PRO A C 1
ATOM 720 O O . PRO A 1 87 ? 19.844 -1.525 -33.267 1.00 80.06 87 PRO A O 1
ATOM 723 N N . VAL A 1 88 ? 18.090 -1.674 -31.878 1.00 84.12 88 VAL A N 1
ATOM 724 C CA . VAL A 1 88 ? 17.034 -1.311 -32.830 1.00 84.12 88 VAL A CA 1
ATOM 725 C C . VAL A 1 88 ? 16.524 0.082 -32.475 1.00 84.12 88 VAL A C 1
ATOM 727 O O . VAL A 1 88 ? 16.348 0.384 -31.294 1.00 84.12 88 VAL A O 1
ATOM 730 N N . GLY A 1 89 ? 16.279 0.921 -33.482 1.00 84.31 89 GLY A N 1
ATOM 731 C CA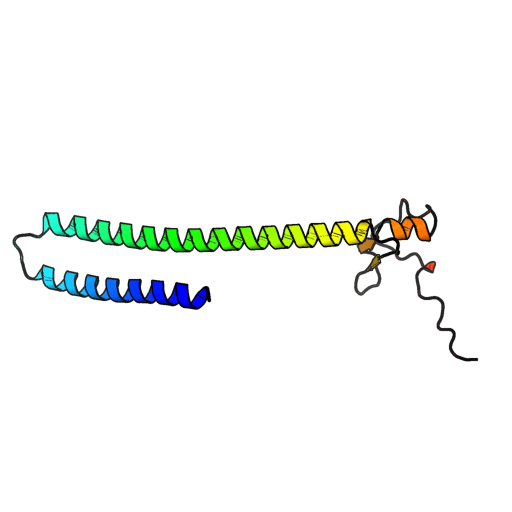 . GLY A 1 89 ? 15.660 2.230 -33.296 1.00 84.31 89 GLY A CA 1
ATOM 732 C C . GLY A 1 89 ? 14.222 2.088 -32.800 1.00 84.31 89 GLY A C 1
ATOM 733 O O . GLY A 1 89 ? 13.407 1.434 -33.447 1.00 84.31 89 GLY A O 1
ATOM 734 N N . VAL A 1 90 ? 13.918 2.676 -31.645 1.00 84.50 90 VAL A N 1
ATOM 735 C CA . VAL A 1 90 ? 12.578 2.692 -31.046 1.00 84.50 90 VAL A CA 1
ATOM 736 C C . VAL A 1 90 ? 12.140 4.140 -30.890 1.00 84.50 90 VAL A C 1
ATOM 738 O O . VAL A 1 90 ? 12.881 4.956 -30.344 1.00 84.50 90 VAL A O 1
ATOM 741 N N . VAL A 1 91 ? 10.925 4.437 -31.350 1.00 86.12 91 VAL A N 1
ATOM 742 C CA . VAL A 1 91 ? 10.299 5.758 -31.270 1.00 86.12 91 VAL A CA 1
ATOM 743 C C . VAL A 1 91 ? 8.914 5.596 -30.645 1.00 86.12 91 VAL A C 1
ATOM 745 O O . VAL A 1 91 ? 8.107 4.800 -31.122 1.00 86.12 91 VAL A O 1
ATOM 748 N N . LEU A 1 92 ? 8.640 6.330 -29.566 1.00 83.50 92 LEU A N 1
ATOM 749 C CA . LEU A 1 92 ? 7.294 6.504 -29.027 1.00 83.50 92 LEU A CA 1
ATOM 750 C C . LEU A 1 92 ? 6.661 7.728 -29.679 1.00 83.50 92 LEU A C 1
ATOM 752 O O . LEU A 1 92 ? 7.261 8.801 -29.686 1.00 83.50 92 LEU A O 1
ATOM 756 N N . MET A 1 93 ? 5.436 7.575 -30.176 1.00 85.12 93 MET A N 1
ATOM 757 C CA . MET A 1 93 ? 4.667 8.648 -30.804 1.00 85.12 93 MET A CA 1
ATOM 758 C C . MET A 1 93 ? 3.279 8.764 -30.170 1.00 85.12 93 MET A C 1
ATOM 760 O O . MET A 1 93 ? 2.744 7.780 -29.653 1.00 85.12 93 MET A O 1
ATOM 764 N N . ASP A 1 94 ? 2.697 9.962 -30.195 1.00 84.19 94 ASP A N 1
ATOM 765 C CA . ASP A 1 94 ? 1.289 10.162 -29.852 1.00 84.19 94 ASP A CA 1
ATOM 766 C C . ASP A 1 94 ? 0.356 9.711 -30.996 1.00 84.19 94 ASP A C 1
ATOM 768 O O . ASP A 1 94 ? 0.791 9.336 -32.085 1.00 84.19 94 ASP A O 1
ATOM 772 N N . THR A 1 95 ? -0.959 9.744 -30.766 1.00 85.31 95 THR A N 1
ATOM 773 C CA . THR A 1 95 ? -1.961 9.364 -31.782 1.00 85.31 95 THR A CA 1
ATOM 774 C C . THR A 1 95 ? -2.012 10.308 -32.986 1.00 85.31 95 THR A C 1
ATOM 776 O O . THR A 1 95 ? -2.655 9.985 -33.979 1.00 85.31 95 THR A O 1
ATOM 779 N N . SER A 1 96 ? -1.363 11.471 -32.900 1.00 81.88 96 SER A N 1
ATOM 780 C CA . SER A 1 96 ? -1.200 12.435 -33.995 1.00 81.88 96 SER A CA 1
ATOM 781 C C . SER A 1 96 ? 0.144 12.259 -34.717 1.00 81.88 96 SER A C 1
ATOM 783 O O . SER A 1 96 ? 0.487 13.078 -35.562 1.00 81.88 96 SER A O 1
ATOM 785 N N . GLY A 1 97 ? 0.904 11.211 -34.375 1.00 76.00 97 GLY A N 1
ATOM 786 C CA . GLY A 1 97 ? 2.198 10.876 -34.960 1.00 76.00 97 GLY A CA 1
ATOM 787 C C . GLY A 1 97 ? 3.386 11.624 -34.353 1.00 76.00 97 GLY A C 1
ATOM 788 O O . GLY A 1 97 ? 4.519 11.347 -34.729 1.00 76.00 97 GLY A O 1
ATOM 789 N N . ARG A 1 98 ? 3.193 12.548 -33.404 1.00 76.44 98 ARG A N 1
ATOM 790 C CA . ARG A 1 98 ? 4.312 13.335 -32.863 1.00 76.44 98 ARG A CA 1
ATOM 791 C C . ARG A 1 98 ? 5.206 12.478 -31.987 1.00 76.44 98 ARG A C 1
ATOM 793 O O . ARG A 1 98 ? 4.718 11.789 -31.093 1.00 76.44 98 ARG A O 1
ATOM 800 N N . ILE A 1 99 ? 6.515 12.579 -32.200 1.00 78.62 99 ILE A N 1
ATOM 801 C CA . ILE A 1 99 ? 7.521 11.850 -31.427 1.00 78.62 99 ILE A CA 1
ATOM 802 C C . ILE A 1 99 ? 7.561 12.384 -29.994 1.00 78.62 99 ILE A C 1
ATOM 804 O O . ILE A 1 99 ? 7.857 13.554 -29.752 1.00 78.62 99 ILE A O 1
ATOM 808 N N . LEU A 1 100 ? 7.269 11.496 -29.049 1.00 80.75 100 LEU A N 1
ATOM 809 C CA . LEU A 1 100 ? 7.347 11.738 -27.613 1.00 80.75 100 LEU A CA 1
ATOM 810 C C . LEU A 1 100 ? 8.738 11.401 -27.073 1.00 80.75 100 LEU A C 1
ATOM 812 O O . LEU A 1 100 ? 9.267 12.131 -26.241 1.00 80.75 100 LEU A O 1
ATOM 816 N N . GLU A 1 101 ? 9.331 10.302 -27.544 1.00 81.88 101 GLU A N 1
ATOM 817 C CA . GLU A 1 101 ? 10.645 9.838 -27.096 1.00 81.88 101 GLU A CA 1
ATOM 818 C C . GLU A 1 101 ? 11.287 8.937 -28.161 1.00 81.88 101 GLU A C 1
ATOM 820 O O . GLU A 1 101 ? 10.585 8.227 -28.882 1.00 81.88 101 GLU A O 1
ATOM 825 N N . SER A 1 102 ? 12.617 8.928 -28.259 1.00 83.94 102 SER A N 1
ATOM 826 C CA . SER A 1 102 ? 13.356 7.993 -29.115 1.00 83.94 102 SER A CA 1
ATOM 827 C C . SER A 1 102 ? 14.611 7.477 -28.415 1.00 83.94 102 SER A C 1
ATOM 829 O O . SER A 1 102 ? 15.174 8.150 -27.548 1.00 83.94 102 SER A O 1
ATOM 831 N N . ASN A 1 103 ? 15.027 6.253 -28.743 1.00 88.31 103 ASN A N 1
ATOM 832 C CA . ASN A 1 103 ? 16.201 5.650 -28.124 1.00 88.31 103 ASN A CA 1
ATOM 833 C C . ASN A 1 103 ? 17.514 5.987 -28.862 1.00 88.31 103 ASN A C 1
ATOM 835 O O . ASN A 1 103 ? 17.499 6.323 -30.045 1.00 88.31 103 ASN A O 1
ATOM 839 N N . PRO A 1 104 ? 18.690 5.832 -28.224 1.00 83.19 104 PRO A N 1
ATOM 840 C CA . PRO A 1 104 ? 19.972 6.176 -28.845 1.00 83.19 104 PRO A CA 1
ATOM 841 C C . PRO A 1 104 ? 20.306 5.365 -30.104 1.00 83.19 104 PRO A C 1
ATOM 843 O O . PRO A 1 104 ? 21.052 5.833 -30.963 1.00 83.19 104 PRO A O 1
ATOM 846 N N . ALA A 1 105 ? 19.785 4.140 -30.235 1.00 85.62 105 ALA A N 1
ATOM 847 C CA . ALA A 1 105 ? 19.973 3.351 -31.450 1.00 85.62 105 ALA A CA 1
ATOM 848 C C . ALA A 1 105 ? 19.279 3.979 -32.663 1.00 85.62 105 ALA A C 1
ATOM 850 O O . ALA A 1 105 ? 19.793 3.847 -33.770 1.00 85.62 105 ALA A O 1
ATOM 851 N N . MET A 1 106 ? 18.182 4.713 -32.460 1.00 81.00 106 MET A N 1
ATOM 852 C CA . MET A 1 106 ? 17.517 5.463 -33.520 1.00 81.00 106 MET A CA 1
ATOM 853 C C . MET A 1 106 ? 18.440 6.538 -34.113 1.00 81.00 106 MET A C 1
ATOM 855 O O . MET A 1 106 ? 18.580 6.614 -35.332 1.00 81.00 106 MET A O 1
ATOM 859 N N . GLY A 1 107 ? 19.152 7.274 -33.250 1.00 73.69 107 GLY A N 1
ATOM 860 C CA . GLY A 1 107 ? 20.194 8.228 -33.648 1.00 73.69 107 GLY A CA 1
ATOM 861 C C . GLY A 1 107 ? 21.315 7.577 -34.462 1.00 73.69 107 GLY A C 1
ATOM 862 O O . GLY A 1 107 ? 21.658 8.040 -35.544 1.00 73.69 107 GLY A O 1
ATOM 863 N N . ARG A 1 108 ? 21.830 6.436 -33.985 1.00 75.88 108 ARG A N 1
ATOM 864 C CA . ARG A 1 108 ? 22.923 5.707 -34.654 1.00 75.88 108 ARG A CA 1
ATOM 865 C C . ARG A 1 108 ? 22.533 5.130 -36.017 1.00 75.88 108 ARG A C 1
ATOM 867 O O . ARG A 1 108 ? 23.364 5.088 -36.917 1.00 75.88 108 ARG A O 1
ATOM 874 N N . LEU A 1 109 ? 21.298 4.648 -36.165 1.00 71.69 109 LEU A N 1
ATOM 875 C CA . LEU A 1 109 ? 20.825 4.012 -37.400 1.00 71.69 109 LEU A CA 1
ATOM 876 C C . LEU A 1 109 ? 20.469 5.024 -38.497 1.00 71.69 109 LEU A C 1
ATOM 878 O O . LEU A 1 109 ? 20.597 4.690 -39.670 1.00 71.69 109 LEU A O 1
ATOM 882 N N . HIS A 1 110 ? 20.048 6.238 -38.134 1.00 66.00 110 HIS A N 1
ATOM 883 C CA . HIS A 1 110 ? 19.706 7.303 -39.089 1.00 66.00 110 HIS A CA 1
ATOM 884 C C . HIS A 1 110 ? 20.847 8.302 -39.349 1.00 66.00 110 HIS A C 1
ATOM 886 O O . HIS A 1 110 ? 20.657 9.289 -40.058 1.00 66.00 110 HIS A O 1
ATOM 892 N N . GLY A 1 111 ? 22.051 8.012 -38.840 1.00 55.19 111 GLY A N 1
ATOM 893 C CA . GLY A 1 111 ? 23.200 8.913 -38.888 1.00 55.19 111 GLY A CA 1
ATOM 894 C C . GLY A 1 111 ? 23.051 10.034 -37.861 1.00 55.19 111 GLY A C 1
ATOM 895 O O . GLY A 1 111 ? 21.944 10.489 -37.593 1.00 55.19 111 GLY A O 1
ATOM 896 N N . ASP A 1 112 ? 24.167 10.495 -37.293 1.00 51.81 112 ASP A N 1
ATOM 897 C CA . ASP A 1 112 ? 24.263 11.438 -36.159 1.00 51.81 112 ASP A CA 1
ATOM 898 C C . ASP A 1 112 ? 23.627 12.842 -36.382 1.00 51.81 112 ASP A C 1
ATOM 900 O O . ASP A 1 112 ? 23.901 13.793 -35.660 1.00 51.81 112 ASP A O 1
ATOM 904 N N . SER A 1 113 ? 22.739 13.002 -37.366 1.00 45.88 113 SER A N 1
ATOM 905 C CA . SER A 1 113 ? 21.929 14.198 -37.644 1.00 45.88 113 SER A CA 1
ATOM 906 C C . SER A 1 113 ? 20.666 14.313 -36.771 1.00 45.88 113 SER A C 1
ATOM 908 O O . SER A 1 113 ? 19.796 15.130 -37.055 1.00 45.88 113 SER A O 1
ATOM 910 N N . LEU A 1 114 ? 20.550 13.505 -35.711 1.00 49.94 114 LEU A N 1
ATOM 911 C CA . LEU A 1 114 ? 19.418 13.498 -34.774 1.00 49.94 114 LEU A CA 1
ATOM 912 C C . LEU A 1 114 ? 19.759 14.087 -33.395 1.00 49.94 114 LEU A C 1
ATOM 914 O O . LEU A 1 114 ? 18.922 14.050 -32.496 1.00 49.94 114 LEU A O 1
ATOM 918 N N . ASP A 1 115 ? 20.940 14.699 -33.239 1.00 43.31 115 ASP A N 1
ATOM 919 C CA . ASP A 1 115 ? 21.407 15.359 -32.000 1.00 43.31 115 ASP A CA 1
ATOM 920 C C . ASP A 1 115 ? 20.558 16.595 -31.599 1.00 43.31 115 ASP A C 1
ATOM 922 O O . ASP A 1 115 ? 20.804 17.262 -30.597 1.00 43.31 115 ASP A O 1
ATOM 926 N N . GLY A 1 116 ? 19.513 16.892 -32.380 1.00 45.97 116 GLY A N 1
ATOM 927 C CA . GLY A 1 116 ? 18.536 17.946 -32.132 1.00 45.97 116 GLY A CA 1
ATOM 928 C C . GLY A 1 116 ? 17.122 17.620 -32.612 1.00 45.97 116 GLY A C 1
ATOM 929 O O . GLY A 1 116 ? 16.375 18.561 -32.876 1.00 45.97 116 GLY A O 1
ATOM 930 N N . MET A 1 117 ? 16.730 16.339 -32.749 1.00 44.97 117 MET A N 1
ATOM 931 C CA . MET A 1 117 ? 15.331 15.994 -33.051 1.00 44.97 117 MET A CA 1
ATOM 932 C C . MET A 1 117 ? 14.472 16.281 -31.816 1.00 44.97 117 MET A C 1
ATOM 934 O O . MET A 1 117 ? 14.246 15.445 -30.943 1.00 44.97 117 MET A O 1
ATOM 938 N N . LEU A 1 118 ? 14.089 17.551 -31.727 1.00 47.66 118 LEU A N 1
ATOM 939 C CA . LEU A 1 118 ? 13.199 18.111 -30.737 1.00 47.66 118 LEU A CA 1
ATOM 940 C C . LEU A 1 118 ? 11.888 17.332 -30.772 1.00 47.66 118 LEU A C 1
ATOM 942 O O . LEU A 1 118 ? 11.245 17.197 -31.811 1.00 47.66 118 LEU A O 1
ATOM 946 N N . ILE A 1 119 ? 11.507 16.861 -29.590 1.00 48.12 119 ILE A N 1
ATOM 947 C CA . ILE A 1 119 ? 10.133 16.560 -29.201 1.00 48.12 119 ILE A CA 1
ATOM 948 C C . ILE A 1 119 ? 9.204 17.562 -29.905 1.00 48.12 119 ILE A C 1
ATOM 950 O O . ILE A 1 119 ? 9.268 18.757 -29.607 1.00 48.12 119 ILE A O 1
ATOM 954 N N . GLY A 1 120 ? 8.372 17.103 -30.841 1.00 45.28 120 GLY A N 1
ATOM 955 C CA . GLY A 1 120 ? 7.412 17.985 -31.510 1.00 45.28 120 GLY A CA 1
ATOM 956 C C . GLY A 1 120 ? 7.102 17.647 -32.960 1.00 45.28 120 GLY A C 1
ATOM 957 O O . GLY A 1 120 ? 5.925 17.485 -33.266 1.00 45.28 120 GLY A O 1
ATOM 958 N N . ASP A 1 121 ? 8.109 17.488 -33.822 1.00 42.47 121 ASP A N 1
ATOM 959 C CA . ASP A 1 121 ? 7.877 17.414 -35.270 1.00 42.47 121 ASP A CA 1
ATOM 960 C C . ASP A 1 121 ? 8.461 16.146 -35.901 1.00 42.47 121 ASP A C 1
ATOM 962 O O . ASP A 1 121 ? 9.633 15.800 -35.743 1.00 42.47 121 ASP A O 1
ATOM 966 N N . ILE A 1 122 ? 7.598 15.444 -36.634 1.00 48.16 122 ILE A N 1
ATOM 967 C CA . ILE A 1 122 ? 7.948 14.301 -37.474 1.00 48.16 122 ILE A CA 1
ATOM 968 C C . ILE A 1 122 ? 8.724 14.859 -38.671 1.00 48.16 122 ILE A C 1
ATOM 970 O O . ILE A 1 122 ? 8.191 15.679 -39.418 1.00 48.16 122 ILE A O 1
ATOM 974 N N . HIS A 1 123 ? 9.972 14.430 -38.877 1.00 43.41 123 HIS A N 1
ATOM 975 C CA . HIS A 1 123 ? 10.620 14.665 -40.167 1.00 43.41 123 HIS A CA 1
ATOM 976 C C . HIS A 1 123 ? 9.886 13.799 -41.209 1.00 43.41 123 HIS A C 1
ATOM 978 O O . HIS A 1 123 ? 9.760 12.593 -40.978 1.00 43.41 123 HIS A O 1
ATOM 984 N N . PRO A 1 124 ? 9.408 14.361 -42.335 1.00 45.44 124 PRO A N 1
ATOM 985 C CA . PRO A 1 124 ? 8.558 13.663 -43.311 1.00 45.44 124 PRO A CA 1
ATOM 986 C C . PRO A 1 124 ? 9.207 12.435 -43.978 1.00 45.44 124 PRO A C 1
ATOM 988 O O . PRO A 1 124 ? 8.531 11.698 -44.681 1.00 45.44 124 PRO A O 1
ATOM 991 N N . ASP A 1 125 ? 10.490 12.169 -43.716 1.00 45.66 125 ASP A N 1
ATOM 992 C CA . ASP A 1 125 ? 11.206 10.978 -44.199 1.00 45.66 125 ASP A CA 1
ATOM 993 C C . ASP A 1 125 ? 11.002 9.720 -43.328 1.00 45.66 125 ASP A C 1
ATOM 995 O O . ASP A 1 125 ? 11.495 8.649 -43.677 1.00 45.66 125 ASP A O 1
ATOM 999 N N . LEU A 1 126 ? 10.299 9.827 -42.192 1.00 48.09 126 LEU A N 1
ATOM 1000 C CA . LEU A 1 126 ? 9.910 8.681 -41.354 1.00 48.09 126 LEU A CA 1
ATOM 1001 C C . LEU A 1 126 ? 8.472 8.208 -41.610 1.00 48.09 126 LEU A C 1
ATOM 1003 O O . LEU A 1 126 ? 8.062 7.188 -41.048 1.00 48.09 126 LEU A O 1
ATOM 1007 N N . GLU A 1 127 ? 7.708 8.915 -42.451 1.00 42.12 127 GLU A N 1
ATOM 1008 C CA . GLU A 1 127 ? 6.472 8.354 -42.984 1.00 42.12 127 GLU A CA 1
ATOM 1009 C C . GLU A 1 127 ? 6.837 7.161 -43.861 1.00 42.12 127 GLU A C 1
ATOM 1011 O O . GLU A 1 127 ? 7.692 7.247 -44.741 1.00 42.12 127 GLU A O 1
ATOM 1016 N N . ALA A 1 128 ? 6.217 6.030 -43.525 1.00 43.84 128 ALA A N 1
ATOM 1017 C CA . ALA A 1 128 ? 6.286 4.758 -44.214 1.00 43.84 128 ALA A CA 1
ATOM 1018 C C . ALA A 1 128 ? 6.686 4.909 -45.686 1.00 43.84 128 ALA A C 1
ATOM 1020 O O . ALA A 1 128 ? 6.003 5.583 -46.462 1.00 43.84 128 ALA A O 1
ATOM 1021 N N . GLY A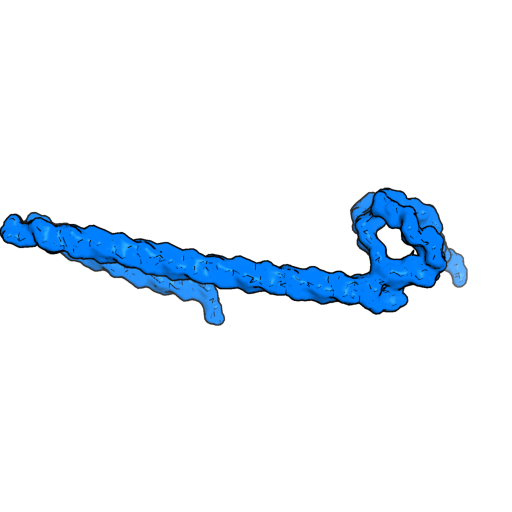 1 129 ? 7.778 4.235 -46.068 1.00 38.91 129 GLY A N 1
ATOM 1022 C CA . GLY A 1 129 ? 8.064 3.997 -47.475 1.00 38.91 129 GLY A CA 1
ATOM 1023 C C . GLY A 1 129 ? 6.761 3.550 -48.144 1.00 38.91 129 GLY A C 1
ATOM 1024 O O . GLY A 1 129 ? 6.095 2.671 -47.588 1.00 38.91 129 GLY A O 1
ATOM 1025 N N . PRO A 1 130 ? 6.358 4.196 -49.252 1.00 39.78 130 PRO A N 1
ATOM 1026 C CA . PRO A 1 130 ? 5.034 4.015 -49.813 1.00 39.78 130 PRO A CA 1
ATOM 1027 C C . PRO A 1 130 ? 4.808 2.533 -50.039 1.00 39.78 130 PRO A C 1
ATOM 1029 O O . PRO A 1 130 ? 5.693 1.852 -50.570 1.00 39.78 130 PRO A O 1
ATOM 1032 N N . ASP A 1 131 ? 3.630 2.076 -49.618 1.00 51.06 131 ASP A N 1
ATOM 1033 C CA . ASP A 1 131 ? 3.052 0.797 -49.980 1.00 51.06 131 ASP A CA 1
ATOM 1034 C C . ASP A 1 131 ? 3.406 0.498 -51.438 1.00 51.06 131 ASP A C 1
ATOM 1036 O O . ASP A 1 131 ? 2.819 1.039 -52.378 1.00 51.06 131 ASP A O 1
ATOM 1040 N N . ARG A 1 132 ? 4.413 -0.355 -51.651 1.00 44.53 132 ARG A N 1
ATOM 1041 C CA . ARG A 1 132 ? 4.603 -1.000 -52.945 1.00 44.53 132 ARG A CA 1
ATOM 1042 C C . ARG A 1 132 ? 3.602 -2.137 -53.003 1.00 44.53 132 ARG A C 1
ATOM 1044 O O . ARG A 1 132 ? 3.936 -3.306 -52.831 1.00 44.53 132 ARG A O 1
ATOM 1051 N N . GLU A 1 133 ? 2.354 -1.732 -53.204 1.00 42.34 133 GLU A N 1
ATOM 1052 C CA . GLU A 1 133 ? 1.344 -2.528 -53.871 1.00 42.34 133 GLU A CA 1
ATOM 1053 C C . GLU A 1 133 ? 1.923 -3.087 -55.182 1.00 42.34 133 GLU A C 1
ATOM 1055 O O . GLU A 1 133 ? 2.468 -2.350 -56.000 1.00 42.34 133 GLU A O 1
ATOM 1060 N N . PHE A 1 134 ? 1.786 -4.406 -55.330 1.00 38.44 134 PHE A N 1
ATOM 1061 C CA . PHE A 1 134 ? 1.693 -5.163 -56.580 1.00 38.44 134 PHE A CA 1
ATOM 1062 C C . PHE A 1 134 ? 2.726 -4.900 -57.692 1.00 38.44 134 PHE A C 1
ATOM 1064 O O . PHE A 1 134 ? 2.576 -3.979 -58.491 1.00 38.44 134 PHE A O 1
ATOM 1071 N N . MET A 1 135 ? 3.646 -5.857 -57.875 1.00 35.53 135 MET A N 1
ATOM 1072 C CA . MET A 1 135 ? 3.830 -6.546 -59.167 1.00 35.53 135 MET A CA 1
ATOM 1073 C C . MET A 1 135 ? 4.521 -7.898 -58.986 1.00 35.53 135 MET A C 1
ATOM 1075 O O . MET A 1 135 ? 5.523 -7.950 -58.239 1.00 35.53 135 MET A O 1
#

Radius of gyration: 32.25 Å; chains: 1; bounding box: 51×34×104 Å

Sequence (135 aa):
MDPERDALRIALYYALFSIIWILSSDYLIFQPSFIAGISIIKGSLFIILTSLLLYSILRLYLKSLSEKERSLRISEYKFRSLFMELPVGVVLMDTSGRILESNPAMGRLHGDSLDGMLIGDIHPDLEAGPDREFM

Secondary structure (DSSP, 8-state):
--HHHHHHHHHHHHHHHHHHHHHHHHHHTT-TTSHHHHHHHHHHHHHHHHHHHHHHHHHHHHHHHHHHHHHHHHHHHHHHHHHHH-SS--EEE-TT--EEEE-HHHHHHS-STTTT--TT---GGGS--------